Protein AF-A0A0N4YPR0-F1 (afdb_monomer_lite)

pLDDT: mean 91.35, std 4.21, range [71.31, 96.81]

Radius of gyration: 23.26 Å; chains: 1; bounding box: 49×28×53 Å

Organism: Nippostrongylus brasiliensis (NCBI:txid27835)

Foldseek 3Di:
DDPVVVLVVVLVVDPDPVVNVVSVVVVVVVVVVVVVVVVVVVVVVDDDDPDDDFDDPPDDPVVRVVVVQVSVVVVCVVVVHPDGD

Structure (mmCIF, N/CA/C/O backbone):
data_AF-A0A0N4YPR0-F1
#
_entry.id   AF-A0A0N4YPR0-F1
#
loop_
_atom_site.group_PDB
_atom_site.id
_atom_site.type_symbol
_atom_site.label_atom_id
_atom_site.label_alt_id
_atom_site.label_comp_id
_atom_site.label_asym_id
_atom_site.label_entity_id
_atom_site.label_seq_id
_atom_site.pdbx_PDB_ins_code
_atom_site.Cartn_x
_atom_site.Cartn_y
_atom_site.Cartn_z
_atom_site.occupancy
_atom_site.B_iso_or_equiv
_atom_site.auth_seq_id
_atom_site.auth_comp_id
_atom_site.auth_asym_id
_atom_site.auth_atom_id
_atom_site.pdbx_PDB_model_num
ATOM 1 N N . MET A 1 1 ? 23.810 7.926 -8.421 1.00 71.31 1 MET A N 1
ATOM 2 C CA . MET A 1 1 ? 22.933 8.047 -9.605 1.00 71.31 1 MET A CA 1
ATOM 3 C C . MET A 1 1 ? 21.667 7.268 -9.326 1.00 71.31 1 MET A C 1
ATOM 5 O O . MET A 1 1 ? 21.778 6.112 -8.938 1.00 71.31 1 MET A O 1
ATOM 9 N N . SER A 1 2 ? 20.502 7.896 -9.463 1.00 88.25 2 SER A N 1
ATOM 10 C CA . SER A 1 2 ? 19.204 7.215 -9.384 1.00 88.25 2 SER A CA 1
ATOM 11 C C . SER A 1 2 ? 18.907 6.415 -10.662 1.00 88.25 2 SER A C 1
ATOM 13 O O . SER A 1 2 ? 19.584 6.583 -11.679 1.00 88.25 2 SER A O 1
ATOM 15 N N . ALA A 1 3 ? 17.868 5.574 -10.641 1.00 86.44 3 ALA A N 1
ATOM 16 C CA . ALA A 1 3 ? 17.390 4.885 -11.844 1.00 86.44 3 ALA A CA 1
ATOM 17 C C . ALA A 1 3 ? 16.989 5.876 -12.955 1.00 86.44 3 ALA A C 1
ATOM 19 O O . ALA A 1 3 ? 17.318 5.665 -14.120 1.00 86.44 3 ALA A O 1
ATOM 20 N N . MET A 1 4 ? 16.364 7.001 -12.592 1.00 88.06 4 MET A N 1
ATOM 21 C CA . MET A 1 4 ? 15.999 8.055 -13.545 1.00 88.06 4 MET A CA 1
ATOM 22 C C . MET A 1 4 ? 17.224 8.774 -14.116 1.00 88.06 4 MET A C 1
ATOM 24 O O . MET A 1 4 ? 17.243 9.092 -15.304 1.00 88.06 4 MET A O 1
ATOM 28 N N . ASP A 1 5 ? 18.277 8.969 -13.314 1.00 90.81 5 ASP A N 1
ATOM 29 C CA . ASP A 1 5 ? 19.544 9.518 -13.814 1.00 90.81 5 ASP A CA 1
ATOM 30 C C . ASP A 1 5 ? 20.200 8.581 -14.830 1.00 90.81 5 ASP A C 1
ATOM 32 O O . ASP A 1 5 ? 20.720 9.043 -15.843 1.00 90.81 5 ASP A O 1
ATOM 36 N N . LEU A 1 6 ? 20.148 7.265 -14.594 1.00 91.50 6 LEU A N 1
ATOM 37 C CA . LEU A 1 6 ? 20.656 6.267 -15.536 1.00 91.50 6 LEU A CA 1
ATOM 38 C C . LEU A 1 6 ? 19.852 6.271 -16.840 1.00 91.50 6 LEU A C 1
ATOM 40 O O . LEU A 1 6 ? 20.448 6.336 -17.913 1.00 91.50 6 LEU A O 1
ATOM 44 N N . ILE A 1 7 ? 18.518 6.271 -16.762 1.00 90.69 7 ILE A N 1
ATOM 45 C CA . ILE A 1 7 ? 17.646 6.325 -17.947 1.00 90.69 7 ILE A CA 1
ATOM 46 C C . ILE A 1 7 ? 17.918 7.592 -18.761 1.00 90.69 7 ILE A C 1
ATOM 48 O O . ILE A 1 7 ? 18.046 7.517 -19.985 1.00 90.69 7 ILE A O 1
ATOM 52 N N . ARG A 1 8 ? 18.065 8.745 -18.099 1.00 90.56 8 ARG A N 1
ATOM 53 C CA . ARG A 1 8 ? 18.409 10.011 -18.755 1.00 90.56 8 ARG A CA 1
ATOM 54 C C . ARG A 1 8 ? 19.768 9.933 -19.448 1.00 90.56 8 ARG A C 1
ATOM 56 O O . ARG A 1 8 ? 19.855 10.222 -20.637 1.00 90.56 8 ARG A O 1
ATOM 63 N N . CYS A 1 9 ? 20.801 9.463 -18.748 1.00 94.19 9 CYS A N 1
ATOM 64 C CA . CYS A 1 9 ? 22.138 9.294 -19.319 1.00 94.19 9 CYS A CA 1
ATOM 65 C C . CYS A 1 9 ? 22.147 8.361 -20.542 1.00 94.19 9 CYS A C 1
ATOM 67 O O . CYS A 1 9 ? 22.861 8.627 -21.509 1.00 94.19 9 CYS A O 1
ATOM 69 N N . ILE A 1 10 ? 21.374 7.273 -20.518 1.00 92.50 10 ILE A N 1
ATOM 70 C CA . ILE A 1 10 ? 21.275 6.345 -21.653 1.00 92.50 10 ILE A CA 1
ATOM 71 C C . ILE A 1 10 ? 20.522 7.011 -22.813 1.00 92.50 10 ILE A C 1
ATOM 73 O O . ILE A 1 10 ? 20.983 6.955 -23.951 1.00 92.50 10 ILE A O 1
ATOM 77 N N . SER A 1 11 ? 19.415 7.701 -22.530 1.00 90.00 11 SER A N 1
ATOM 78 C CA . SER A 1 11 ? 18.596 8.375 -23.549 1.00 90.00 11 SER A CA 1
ATOM 79 C C . SER A 1 11 ? 19.371 9.460 -24.304 1.00 90.00 11 SER A C 1
ATOM 81 O O . SER A 1 11 ? 19.181 9.630 -25.500 1.00 90.00 11 SER A O 1
ATOM 83 N N . GLU A 1 12 ? 20.296 10.156 -23.637 1.00 93.25 12 GLU A N 1
ATOM 84 C CA . GLU A 1 12 ? 21.178 11.158 -24.258 1.00 93.25 12 GLU A CA 1
ATOM 85 C C . GLU A 1 12 ? 22.215 10.553 -25.230 1.00 93.25 12 GLU A C 1
ATOM 87 O O . GLU A 1 12 ? 22.814 11.280 -26.019 1.00 93.25 12 GLU A O 1
ATOM 92 N N . ARG A 1 13 ? 22.468 9.237 -25.168 1.00 94.06 13 ARG A N 1
ATOM 93 C CA . ARG A 1 13 ? 23.530 8.546 -25.930 1.00 94.06 13 ARG A CA 1
ATOM 94 C C . ARG A 1 13 ? 22.999 7.594 -27.000 1.00 94.06 13 ARG A C 1
ATOM 96 O O . ARG A 1 13 ? 23.759 7.163 -27.864 1.00 94.06 13 ARG A O 1
ATOM 103 N N . VAL A 1 14 ? 21.721 7.241 -26.936 1.00 93.75 14 VAL A N 1
ATOM 104 C CA . VAL A 1 14 ? 21.076 6.309 -27.863 1.00 93.75 14 VAL A CA 1
ATOM 105 C C . VAL A 1 14 ? 20.531 7.067 -29.072 1.00 93.75 14 VAL A C 1
ATOM 107 O O . VAL A 1 14 ? 19.733 7.987 -28.928 1.00 93.75 14 VAL A O 1
ATOM 110 N N . SER A 1 15 ? 20.925 6.645 -30.275 1.00 91.94 15 SER A N 1
ATOM 111 C CA . SER A 1 15 ? 20.404 7.192 -31.540 1.00 91.94 15 SER A CA 1
ATOM 112 C C . SER A 1 15 ? 19.216 6.407 -32.103 1.00 91.94 15 SER A C 1
ATOM 114 O O . SER A 1 15 ? 18.507 6.920 -32.963 1.00 91.94 15 SER A O 1
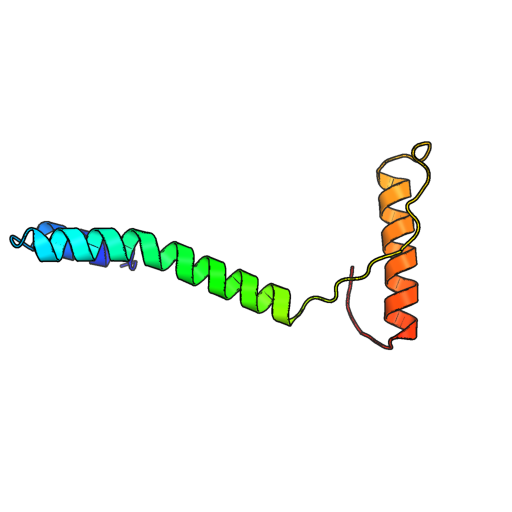ATOM 116 N N . ASP A 1 16 ? 19.004 5.170 -31.643 1.00 95.38 16 ASP A N 1
ATOM 117 C CA . ASP A 1 16 ? 17.922 4.301 -32.110 1.00 95.38 16 ASP A CA 1
ATOM 118 C C . ASP A 1 16 ? 16.562 4.754 -31.526 1.00 95.38 16 ASP A C 1
ATOM 120 O O . ASP A 1 16 ? 16.364 4.686 -30.304 1.00 95.38 16 ASP A O 1
ATOM 124 N N . PRO A 1 17 ? 15.598 5.183 -32.366 1.00 91.56 17 PRO A N 1
ATOM 125 C CA . PRO A 1 17 ? 14.275 5.612 -31.915 1.00 91.56 17 PRO A CA 1
ATOM 126 C C . PRO A 1 17 ? 13.482 4.519 -31.188 1.00 91.56 17 PRO A C 1
ATOM 128 O O . PRO A 1 17 ? 12.700 4.826 -30.284 1.00 91.56 17 PRO A O 1
ATOM 131 N N . LEU A 1 18 ? 13.675 3.247 -31.554 1.00 94.69 18 LEU A N 1
ATOM 132 C CA . LEU A 1 18 ? 13.010 2.125 -30.899 1.00 94.69 18 LEU A CA 1
ATOM 133 C C . LEU A 1 18 ? 13.509 1.993 -29.461 1.00 94.69 18 LEU A C 1
ATOM 135 O O . LEU A 1 18 ? 12.701 1.923 -28.536 1.00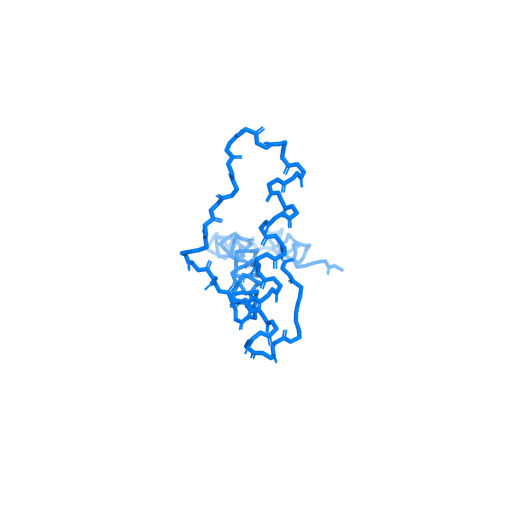 94.69 18 LEU A O 1
ATOM 139 N N . VAL A 1 19 ? 14.824 2.050 -29.252 1.00 93.38 19 VAL A N 1
ATOM 140 C CA . VAL A 1 19 ? 15.422 1.964 -27.912 1.00 93.38 19 VAL A CA 1
ATOM 141 C C . VAL A 1 19 ? 14.993 3.152 -27.042 1.00 93.38 19 VAL A C 1
ATOM 143 O O . VA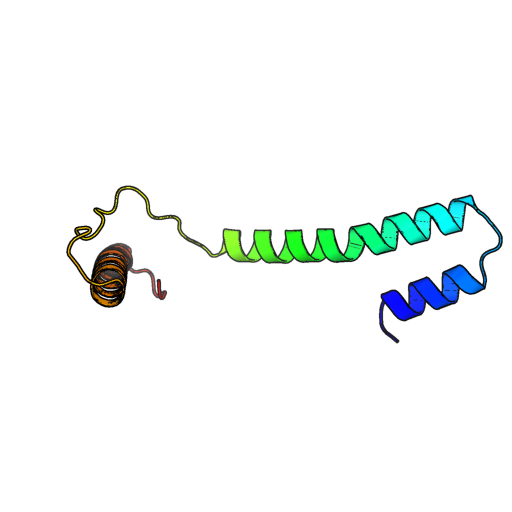L A 1 19 ? 14.659 2.956 -25.874 1.00 93.38 19 VAL A O 1
ATOM 146 N N . LEU A 1 20 ? 14.894 4.363 -27.604 1.00 92.88 20 LEU A N 1
ATOM 147 C CA . LEU A 1 20 ? 14.339 5.523 -26.890 1.00 92.88 20 LEU A CA 1
ATOM 148 C C . LEU A 1 20 ? 12.876 5.307 -26.474 1.00 92.88 20 LEU A C 1
ATOM 150 O O . LEU A 1 20 ? 12.496 5.642 -25.350 1.00 92.88 20 LEU A O 1
ATOM 154 N N . SER A 1 21 ? 12.054 4.710 -27.344 1.00 93.69 21 SER A N 1
ATOM 155 C CA . SER A 1 21 ? 10.658 4.393 -27.017 1.00 93.69 21 SER A CA 1
ATOM 156 C C . SER A 1 21 ? 10.544 3.356 -25.892 1.00 93.69 21 SER A C 1
ATOM 158 O O . SER A 1 21 ? 9.716 3.507 -24.992 1.00 93.69 21 SER A O 1
ATOM 160 N N . MET A 1 22 ? 11.427 2.352 -25.887 1.00 93.50 22 MET A N 1
ATOM 161 C CA . MET A 1 22 ? 11.493 1.335 -24.837 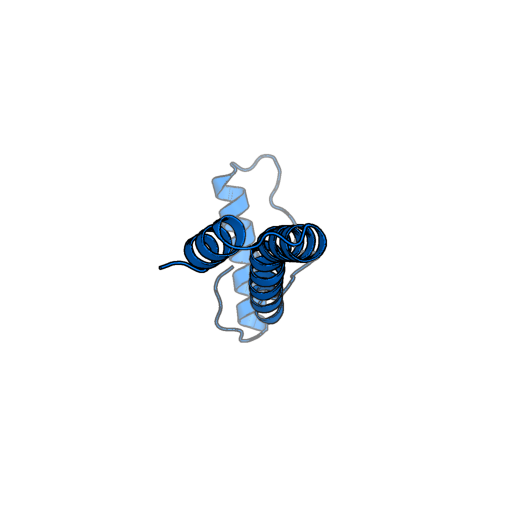1.00 93.50 22 MET A CA 1
ATOM 162 C C . MET A 1 22 ? 11.956 1.937 -23.507 1.00 93.50 22 MET A C 1
ATOM 164 O O . MET A 1 22 ? 11.371 1.628 -22.473 1.00 93.50 22 MET A O 1
ATOM 168 N N . LEU A 1 23 ? 12.948 2.836 -23.522 1.00 93.00 23 LEU A N 1
ATOM 169 C CA . LEU A 1 23 ? 13.417 3.546 -22.326 1.00 93.00 23 LEU A CA 1
ATOM 170 C C . LEU A 1 23 ? 12.330 4.429 -21.714 1.00 93.00 23 LEU A C 1
ATOM 172 O O . LEU A 1 23 ? 12.177 4.443 -20.495 1.00 93.00 23 LEU A O 1
ATOM 176 N N . LYS A 1 24 ? 11.539 5.111 -22.547 1.00 90.69 24 LYS A N 1
ATOM 177 C CA . LYS A 1 24 ? 10.383 5.887 -22.086 1.00 90.69 24 LYS A CA 1
ATOM 178 C C . LYS A 1 24 ? 9.299 4.992 -21.477 1.00 90.69 24 LYS A C 1
ATOM 180 O O . LYS A 1 24 ? 8.790 5.273 -20.398 1.00 90.69 24 LYS A O 1
ATOM 185 N N . ALA A 1 25 ? 8.971 3.878 -22.130 1.00 93.12 25 ALA A N 1
ATOM 186 C CA . ALA A 1 25 ? 8.018 2.920 -21.572 1.00 93.12 25 ALA A CA 1
ATOM 187 C C . ALA A 1 25 ? 8.514 2.337 -20.236 1.00 93.12 25 ALA A C 1
ATOM 189 O O . ALA A 1 25 ? 7.726 2.142 -19.312 1.00 93.12 25 ALA A O 1
ATOM 190 N N . LEU A 1 26 ? 9.821 2.092 -20.119 1.00 91.00 26 LEU A N 1
ATOM 191 C CA . LEU A 1 26 ? 10.449 1.618 -18.892 1.00 91.00 26 LEU A CA 1
ATOM 192 C C . LEU A 1 26 ? 10.400 2.675 -17.778 1.00 91.00 26 LEU A C 1
ATOM 194 O O . LEU A 1 26 ? 10.053 2.331 -16.649 1.00 91.00 26 LEU A O 1
ATOM 198 N N . SER A 1 27 ? 10.676 3.951 -18.081 1.00 91.12 27 SER A N 1
ATOM 199 C CA . SER A 1 27 ? 10.577 5.033 -17.090 1.00 91.12 27 SER A CA 1
ATOM 200 C C . SER A 1 27 ? 9.166 5.199 -16.537 1.00 91.12 27 SER A C 1
ATOM 202 O O . SER A 1 27 ? 9.011 5.540 -15.370 1.00 91.12 27 SER A O 1
ATOM 204 N N . ASP A 1 2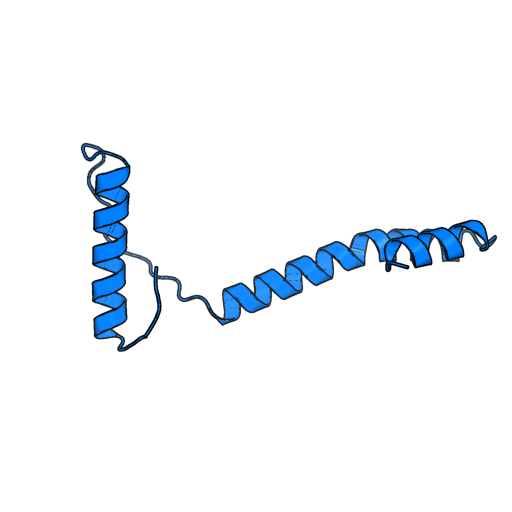8 ? 8.147 4.915 -17.350 1.00 90.56 28 ASP A N 1
ATOM 205 C CA . ASP A 1 28 ? 6.746 4.981 -16.929 1.00 90.56 28 ASP A CA 1
ATOM 206 C C . ASP A 1 28 ? 6.302 3.726 -16.154 1.00 90.56 28 ASP A C 1
ATOM 208 O O . ASP A 1 28 ? 5.398 3.799 -15.317 1.00 90.56 28 ASP A O 1
ATOM 212 N N . LYS A 1 29 ? 6.913 2.566 -16.432 1.00 91.69 29 LYS A N 1
ATOM 213 C CA . LYS A 1 29 ? 6.592 1.279 -15.794 1.00 91.69 29 LYS A CA 1
ATOM 214 C C . LYS A 1 29 ? 7.197 1.134 -14.405 1.00 91.69 29 LYS A C 1
ATOM 216 O O . LYS A 1 29 ? 6.489 0.697 -13.507 1.00 91.69 29 LYS A O 1
ATOM 221 N N . ILE A 1 30 ? 8.455 1.535 -14.211 1.00 89.44 30 ILE A N 1
ATOM 222 C CA . ILE A 1 30 ? 9.164 1.339 -12.933 1.00 89.44 30 ILE A CA 1
ATOM 223 C C . ILE A 1 30 ? 8.392 1.931 -11.736 1.00 89.44 30 ILE A C 1
ATOM 225 O O . ILE A 1 30 ? 8.188 1.209 -10.761 1.00 89.44 30 ILE A O 1
ATOM 229 N N . PRO A 1 31 ? 7.911 3.193 -11.769 1.00 88.50 31 PRO A N 1
ATOM 230 C CA . PRO A 1 31 ? 7.170 3.756 -10.642 1.00 88.50 31 PRO A CA 1
ATOM 231 C C . PRO A 1 31 ? 5.843 3.039 -10.382 1.00 88.50 31 PRO A C 1
ATOM 233 O O . PRO A 1 31 ? 5.446 2.901 -9.230 1.00 88.50 31 PRO A O 1
ATOM 236 N N . LYS A 1 32 ? 5.167 2.577 -11.443 1.00 90.69 32 LYS A N 1
ATOM 237 C CA . LYS A 1 32 ? 3.891 1.859 -11.337 1.00 90.69 32 LYS A CA 1
ATOM 238 C C . LYS A 1 32 ? 4.078 0.478 -10.734 1.00 90.69 32 LYS A C 1
ATOM 240 O O . LYS A 1 32 ? 3.418 0.166 -9.760 1.00 90.69 32 LYS A O 1
ATOM 245 N N . GLU A 1 33 ? 5.024 -0.303 -11.248 1.00 91.94 33 GLU A N 1
ATOM 246 C CA . GLU A 1 33 ? 5.314 -1.638 -10.718 1.00 91.94 33 GLU A CA 1
ATOM 247 C C . GLU A 1 33 ? 5.772 -1.564 -9.256 1.00 91.94 33 GLU A C 1
ATOM 249 O O . GLU A 1 33 ? 5.372 -2.395 -8.444 1.00 91.94 33 GLU A O 1
ATOM 254 N N . LEU A 1 34 ? 6.547 -0.537 -8.887 1.00 90.94 34 LEU A N 1
ATOM 255 C CA . LEU A 1 34 ? 6.916 -0.304 -7.493 1.00 90.94 34 LEU A CA 1
ATOM 256 C C . LEU A 1 34 ? 5.694 0.016 -6.622 1.00 90.94 34 LEU A C 1
ATOM 258 O O . LEU A 1 34 ? 5.568 -0.537 -5.531 1.00 90.94 34 LEU A O 1
ATOM 262 N N . LEU A 1 35 ? 4.799 0.891 -7.090 1.00 93.06 35 LEU A N 1
ATOM 263 C CA . LEU A 1 35 ? 3.565 1.219 -6.377 1.00 93.06 35 LEU A CA 1
ATOM 264 C C . LEU A 1 35 ? 2.677 -0.021 -6.210 1.00 93.06 35 LEU A C 1
ATOM 266 O O . LEU A 1 35 ? 2.235 -0.298 -5.099 1.00 93.06 35 LEU A O 1
ATOM 270 N N . ASP A 1 36 ? 2.502 -0.803 -7.274 1.00 94.25 36 ASP A N 1
ATOM 271 C CA . ASP A 1 36 ? 1.733 -2.047 -7.263 1.00 94.25 36 ASP A CA 1
ATOM 272 C C . ASP A 1 36 ? 2.329 -3.058 -6.270 1.00 94.25 36 ASP A C 1
ATOM 274 O O . ASP A 1 36 ? 1.589 -3.692 -5.518 1.00 94.25 36 ASP A O 1
ATOM 278 N N . CYS A 1 37 ? 3.662 -3.177 -6.204 1.00 93.50 37 CYS A N 1
ATOM 279 C CA . CYS A 1 37 ? 4.339 -4.017 -5.211 1.00 93.50 37 CYS A CA 1
ATOM 280 C C . CYS A 1 37 ? 4.048 -3.551 -3.778 1.00 93.50 37 CYS A C 1
ATOM 282 O O . CYS A 1 37 ? 3.719 -4.374 -2.924 1.00 93.50 37 CYS A O 1
ATOM 284 N N . ILE A 1 38 ? 4.135 -2.243 -3.515 1.00 93.50 38 ILE A N 1
ATOM 285 C CA . ILE A 1 38 ? 3.852 -1.668 -2.192 1.00 93.50 38 ILE A CA 1
ATOM 286 C C . ILE A 1 38 ? 2.387 -1.906 -1.809 1.00 93.50 38 ILE A C 1
ATOM 288 O O . ILE A 1 38 ? 2.095 -2.298 -0.679 1.00 93.50 38 ILE A O 1
ATOM 292 N N . GLU A 1 39 ? 1.449 -1.692 -2.730 1.00 93.00 39 GLU A N 1
ATOM 293 C CA . GLU A 1 39 ? 0.026 -1.923 -2.480 1.00 93.00 39 GLU A CA 1
ATOM 294 C C . GLU A 1 39 ? -0.291 -3.402 -2.258 1.00 93.00 39 GLU A C 1
ATOM 296 O O . GLU A 1 39 ? -1.055 -3.734 -1.348 1.00 93.00 39 GLU A O 1
ATOM 301 N N . ALA A 1 40 ? 0.311 -4.296 -3.045 1.00 93.38 40 ALA A N 1
ATOM 302 C CA . ALA A 1 40 ? 0.178 -5.736 -2.868 1.00 93.38 40 ALA A CA 1
ATOM 303 C C . ALA A 1 40 ? 0.717 -6.177 -1.502 1.00 93.38 40 ALA A C 1
ATOM 305 O O . ALA A 1 40 ? 0.050 -6.936 -0.797 1.00 93.38 40 ALA A O 1
ATOM 306 N N . GLU A 1 41 ? 1.869 -5.651 -1.083 1.00 92.75 41 GLU A N 1
ATOM 307 C CA . GLU A 1 41 ? 2.443 -5.928 0.231 1.00 92.75 41 GLU A CA 1
ATOM 308 C C . GLU A 1 41 ? 1.536 -5.416 1.358 1.00 92.75 41 GLU A C 1
ATOM 310 O O . GLU A 1 41 ? 1.221 -6.164 2.286 1.00 92.75 41 GLU A O 1
ATOM 315 N N . ARG A 1 42 ? 1.045 -4.172 1.263 1.00 89.25 42 ARG A N 1
ATOM 316 C CA . ARG A 1 42 ? 0.101 -3.613 2.244 1.00 89.25 42 ARG A CA 1
ATOM 317 C C . ARG A 1 42 ? -1.161 -4.461 2.340 1.00 89.25 42 ARG A C 1
ATOM 319 O O . ARG A 1 42 ? -1.578 -4.802 3.444 1.00 89.25 42 ARG A O 1
ATOM 326 N N . ARG A 1 43 ? -1.744 -4.844 1.202 1.00 89.31 43 ARG A N 1
ATOM 327 C CA . ARG A 1 43 ? -2.951 -5.678 1.144 1.00 89.31 43 ARG A CA 1
ATOM 328 C C . ARG A 1 43 ? -2.715 -7.069 1.725 1.00 89.31 43 ARG A C 1
ATOM 330 O O . ARG A 1 43 ? -3.584 -7.570 2.423 1.00 89.31 43 ARG A O 1
ATOM 337 N N . SER A 1 44 ? -1.543 -7.660 1.487 1.00 90.12 44 SER A N 1
ATOM 338 C CA . SER A 1 44 ? -1.179 -8.976 2.032 1.00 90.12 44 SER A CA 1
ATOM 339 C C . SER A 1 44 ? -1.113 -9.004 3.563 1.00 90.12 44 SER A C 1
ATOM 341 O O . SER A 1 44 ? -1.247 -10.067 4.161 1.00 90.12 44 SER A O 1
ATOM 343 N N . ARG A 1 45 ? -0.938 -7.833 4.191 1.00 86.06 45 ARG A N 1
ATOM 344 C CA . ARG A 1 45 ? -0.845 -7.648 5.646 1.00 86.06 45 ARG A CA 1
ATOM 345 C C . ARG A 1 45 ? -2.039 -6.893 6.240 1.00 86.06 45 ARG A C 1
ATOM 347 O O . ARG A 1 45 ? -1.958 -6.445 7.377 1.00 86.06 45 ARG A O 1
ATOM 354 N N . SER A 1 46 ? -3.118 -6.710 5.478 1.00 85.75 46 SER A N 1
ATOM 355 C CA . SER A 1 46 ? -4.314 -5.984 5.922 1.00 85.75 46 SER A CA 1
ATOM 356 C C . SER A 1 46 ? -5.502 -6.929 6.077 1.00 85.75 46 SER A C 1
ATOM 358 O O . SER A 1 46 ? -5.711 -7.810 5.245 1.00 85.75 46 SER A O 1
ATOM 360 N N . ILE A 1 47 ? -6.318 -6.700 7.104 1.00 84.88 47 ILE A N 1
ATOM 361 C CA . ILE A 1 47 ? -7.603 -7.378 7.305 1.00 84.88 47 ILE A CA 1
ATOM 362 C C . ILE A 1 47 ? -8.714 -6.385 6.955 1.00 84.88 47 ILE A C 1
ATOM 364 O O . ILE A 1 47 ? -8.696 -5.244 7.408 1.00 84.88 47 ILE A O 1
ATOM 368 N N . VAL A 1 48 ? -9.676 -6.808 6.133 1.00 87.81 48 VAL A N 1
ATOM 369 C CA . VAL A 1 48 ? -10.855 -5.995 5.803 1.00 87.81 48 VAL A CA 1
ATOM 370 C C . VAL A 1 48 ? -12.014 -6.443 6.682 1.00 87.81 48 VAL A C 1
ATOM 372 O O . VAL A 1 48 ? -12.499 -7.564 6.541 1.00 87.81 48 VAL A O 1
ATOM 375 N N . VAL A 1 49 ? -12.469 -5.556 7.564 1.00 88.38 49 VAL A N 1
ATOM 376 C CA . VAL A 1 49 ? -13.639 -5.782 8.418 1.00 88.38 49 VAL A CA 1
ATOM 377 C C . VAL A 1 49 ? -14.831 -5.035 7.821 1.00 88.38 49 VAL A C 1
ATOM 379 O O . VAL A 1 49 ? -14.776 -3.826 7.609 1.00 88.38 49 VAL A O 1
ATOM 382 N N . ALA A 1 50 ? -15.906 -5.760 7.519 1.00 90.56 50 ALA A N 1
ATOM 383 C CA . ALA A 1 50 ? -17.138 -5.211 6.957 1.00 90.56 50 ALA A CA 1
ATOM 384 C C . ALA A 1 50 ? -18.333 -5.526 7.866 1.00 90.56 50 ALA A C 1
ATOM 386 O O . ALA A 1 50 ? -18.304 -6.485 8.632 1.00 90.56 50 ALA A O 1
ATOM 387 N N . GLY A 1 51 ? -19.397 -4.726 7.762 1.00 91.44 51 GLY A N 1
ATOM 388 C CA . GLY A 1 51 ? -20.613 -4.913 8.561 1.00 91.44 51 GLY A CA 1
ATOM 389 C C . GLY A 1 51 ? -20.547 -4.335 9.979 1.00 91.44 51 GLY A C 1
ATOM 390 O O . GLY A 1 51 ? -21.450 -4.588 10.770 1.00 91.44 51 GLY A O 1
ATOM 391 N N . VAL A 1 52 ? -19.518 -3.543 10.298 1.00 92.00 52 VAL A N 1
ATOM 392 C CA . VAL A 1 52 ? -19.448 -2.791 11.558 1.00 92.00 52 VAL A CA 1
ATOM 393 C C . VAL A 1 52 ? -20.441 -1.637 11.504 1.00 92.00 52 VAL A C 1
ATOM 395 O O . VAL A 1 52 ? -20.499 -0.896 10.522 1.00 92.00 52 VAL A O 1
ATOM 398 N N . GLN A 1 53 ? -21.240 -1.488 12.557 1.00 92.81 53 GLN A N 1
ATOM 399 C CA . GLN A 1 53 ? -22.217 -0.413 12.641 1.00 92.81 53 GLN A CA 1
ATOM 400 C C . GLN A 1 53 ? -21.514 0.944 12.775 1.00 92.81 53 GLN A C 1
ATOM 402 O O . GLN A 1 53 ? -20.710 1.152 13.684 1.00 92.81 53 GLN A O 1
ATOM 407 N N . GLU A 1 54 ? -21.838 1.879 11.881 1.00 89.88 54 GLU A N 1
ATOM 408 C CA . GLU A 1 54 ? -21.302 3.236 11.951 1.00 89.88 54 GLU A CA 1
ATOM 409 C C . GLU A 1 54 ? -21.903 4.036 13.110 1.00 89.88 54 GLU A C 1
ATOM 411 O O . GLU A 1 54 ? -23.091 3.938 13.433 1.00 89.88 54 GLU A O 1
ATOM 416 N N . ALA A 1 55 ? -21.071 4.896 13.694 1.00 93.88 55 ALA A N 1
ATOM 417 C CA . ALA A 1 55 ? -21.502 5.876 14.674 1.00 93.88 55 ALA A CA 1
ATOM 418 C C . ALA A 1 55 ? -22.529 6.863 14.070 1.00 93.88 55 ALA A C 1
ATOM 420 O O . ALA A 1 55 ? -22.369 7.281 12.915 1.00 93.88 55 ALA A O 1
ATOM 421 N N . PRO A 1 56 ? -23.541 7.303 14.846 1.00 94.62 56 PRO A N 1
ATOM 422 C CA . PRO A 1 56 ? -24.543 8.264 14.397 1.00 94.62 56 PRO A CA 1
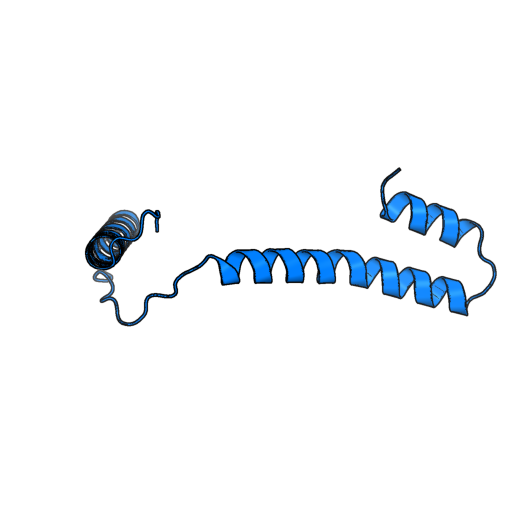ATOM 423 C C . PRO A 1 56 ? -23.938 9.529 13.780 1.00 94.62 56 PRO A C 1
ATOM 425 O O . PRO A 1 56 ? -22.956 10.078 14.280 1.00 94.62 56 PRO A O 1
ATOM 428 N N . SER A 1 57 ? -24.585 10.070 12.745 1.00 92.50 57 SER A N 1
ATOM 429 C CA . SER A 1 57 ? -24.155 11.318 12.096 1.00 92.50 57 SER A CA 1
ATOM 430 C C . SER A 1 57 ? -24.259 12.553 12.999 1.00 92.50 57 SER A C 1
ATOM 432 O O . SER A 1 57 ? -23.730 13.605 12.656 1.00 92.50 57 SER A O 1
ATOM 434 N N . SER A 1 58 ? -24.949 12.440 14.137 1.00 95.88 58 SER A N 1
ATOM 435 C CA . SER A 1 58 ? -25.022 13.473 15.173 1.00 95.88 58 SER A CA 1
ATOM 436 C C . SER A 1 58 ? -23.747 13.581 16.013 1.00 95.88 58 SER A C 1
ATOM 438 O O . SER A 1 58 ? -23.556 14.594 16.681 1.00 95.88 58 SER A O 1
ATOM 440 N N . HIS A 1 59 ? -22.890 12.555 16.014 1.00 94.19 59 HIS A N 1
ATOM 441 C CA . HIS A 1 59 ? -21.599 12.596 16.697 1.00 94.19 59 HIS A CA 1
ATOM 442 C C . HIS A 1 59 ? -20.608 13.487 15.946 1.00 94.19 59 HIS A C 1
ATOM 444 O O . HIS A 1 59 ? -20.613 13.561 14.713 1.00 94.19 59 HIS A O 1
ATOM 450 N N . SER A 1 60 ? -19.708 14.133 16.691 1.00 96.75 60 SER A N 1
ATOM 451 C CA . SER A 1 60 ? -18.588 14.841 16.076 1.00 96.75 60 SER A CA 1
ATOM 452 C C . SER A 1 60 ? -17.685 13.857 15.313 1.00 96.75 60 SER A C 1
ATOM 454 O O . SER A 1 60 ? -17.628 12.673 15.660 1.00 96.75 60 SER A O 1
ATOM 456 N N . PRO A 1 61 ? -16.913 14.315 14.310 1.00 96.38 61 PRO A N 1
ATOM 457 C CA . PRO A 1 61 ? -15.975 13.447 13.597 1.00 96.38 61 PRO A CA 1
ATOM 458 C C . PRO A 1 61 ? -15.012 12.692 14.526 1.00 96.38 61 PRO A C 1
ATOM 460 O O . PRO A 1 61 ? -14.772 11.507 14.319 1.00 96.38 61 PRO A O 1
ATOM 463 N N . SER A 1 62 ? -14.526 13.339 15.593 1.00 96.38 62 SER A N 1
ATOM 464 C CA . SER A 1 62 ? -13.644 12.705 16.581 1.00 96.38 62 SER A CA 1
ATOM 465 C C . SER A 1 62 ? -14.335 11.599 17.382 1.00 96.38 62 SER A C 1
ATOM 467 O O . SER A 1 62 ? -13.726 10.568 17.648 1.00 96.38 62 SER A O 1
ATOM 469 N N . GLN A 1 63 ? -15.608 11.780 17.740 1.00 96.81 63 GLN A N 1
ATOM 470 C CA . GLN A 1 63 ? -16.398 10.753 18.421 1.00 96.81 63 GLN A CA 1
ATOM 471 C C . GLN A 1 63 ? -16.693 9.564 17.503 1.00 96.81 63 GLN A C 1
ATOM 473 O O . GLN A 1 63 ? -16.602 8.423 17.944 1.00 96.81 63 GLN A O 1
ATOM 478 N N . ARG A 1 64 ? -17.012 9.819 16.226 1.00 95.44 64 ARG A N 1
ATOM 479 C CA . ARG A 1 64 ? -17.244 8.758 15.233 1.00 95.44 64 ARG A CA 1
ATOM 480 C C . ARG A 1 64 ? -15.990 7.918 15.001 1.00 95.44 64 ARG A C 1
ATOM 482 O O . ARG A 1 64 ? -16.090 6.698 14.976 1.00 95.44 64 ARG A O 1
ATOM 489 N N . GLN A 1 65 ? -14.835 8.575 14.875 1.00 94.44 65 GLN A N 1
ATOM 490 C CA . GLN A 1 65 ? -13.542 7.907 14.724 1.00 94.44 65 GLN A CA 1
ATOM 491 C C . GLN A 1 65 ? -13.238 7.027 15.937 1.00 94.44 65 GLN A C 1
ATOM 493 O O . GLN A 1 65 ? -13.001 5.837 15.779 1.00 94.44 65 GLN A O 1
ATOM 498 N N . LYS A 1 66 ? -13.333 7.598 17.144 1.00 94.62 66 LYS A N 1
ATOM 499 C CA . LYS A 1 66 ? -13.071 6.873 18.389 1.00 94.62 66 LYS A CA 1
ATOM 500 C C . LYS A 1 66 ? -13.956 5.631 18.530 1.00 94.62 66 LYS A C 1
ATOM 502 O O . LYS A 1 66 ? -13.451 4.559 18.821 1.00 94.62 66 LYS A O 1
ATOM 507 N N . GLN A 1 67 ? -15.260 5.769 18.288 1.00 95.12 67 GLN A N 1
ATOM 508 C CA . GLN A 1 67 ? -16.192 4.644 18.379 1.00 95.12 67 GLN A CA 1
ATOM 509 C C . GLN A 1 67 ? -15.873 3.547 17.351 1.00 95.12 67 GLN A C 1
ATOM 511 O O . GLN A 1 67 ? -15.997 2.366 17.656 1.00 95.12 67 GLN A O 1
ATOM 516 N N . LEU A 1 68 ? -15.477 3.920 16.130 1.00 93.81 68 LEU A N 1
ATOM 517 C CA . LEU A 1 68 ? -15.075 2.945 15.119 1.00 93.81 68 LEU A CA 1
ATOM 518 C C . LEU A 1 68 ? -13.794 2.210 15.533 1.00 93.81 68 LEU A C 1
ATOM 520 O O . LEU A 1 68 ? -13.751 0.991 15.431 1.00 93.81 68 LEU A O 1
ATOM 524 N N . GLU A 1 69 ? -12.781 2.931 16.014 1.00 94.00 69 GLU A N 1
ATOM 525 C CA . GLU A 1 69 ? -11.527 2.340 16.497 1.00 94.00 69 GLU A CA 1
ATOM 526 C C . GLU A 1 69 ? -11.764 1.378 17.666 1.00 94.00 69 GLU A C 1
ATOM 528 O O . GLU A 1 69 ? -11.230 0.274 17.646 1.00 94.00 69 GLU A O 1
ATOM 533 N N . GLU A 1 70 ? -12.613 1.753 18.630 1.00 93.56 70 GLU A N 1
ATOM 534 C CA . GLU A 1 70 ? -13.021 0.887 19.746 1.00 93.56 70 GLU A CA 1
ATOM 535 C C . GLU A 1 70 ? -13.710 -0.390 19.237 1.00 93.56 70 GLU A C 1
ATOM 537 O O . GLU A 1 70 ? -13.305 -1.493 19.592 1.00 93.56 70 GLU A O 1
ATOM 542 N N . ASN A 1 71 ? -14.676 -0.263 18.320 1.00 94.00 71 ASN A N 1
ATOM 543 C CA . ASN A 1 71 ? -15.365 -1.422 17.745 1.00 94.00 71 ASN A CA 1
ATOM 544 C C . ASN A 1 71 ? -14.417 -2.364 16.979 1.00 94.00 71 ASN A C 1
ATOM 546 O O . ASN A 1 71 ? -14.612 -3.578 16.993 1.00 94.00 71 ASN A O 1
ATOM 550 N N . ILE A 1 72 ? -13.429 -1.824 16.254 1.00 93.94 72 ILE A N 1
ATOM 551 C CA . ILE A 1 72 ? -12.447 -2.648 15.536 1.00 93.94 72 ILE A CA 1
ATOM 552 C C . ILE A 1 72 ? -11.484 -3.308 16.524 1.00 93.94 72 ILE A C 1
ATOM 554 O O . ILE A 1 72 ? -11.189 -4.486 16.349 1.00 93.94 72 ILE A O 1
ATOM 558 N N . ALA A 1 73 ? -11.040 -2.596 17.563 1.00 93.06 73 ALA A N 1
ATOM 559 C CA . ALA A 1 73 ? -10.186 -3.156 18.607 1.00 93.06 73 ALA A CA 1
ATOM 560 C C . ALA A 1 73 ? -10.847 -4.368 19.284 1.00 93.06 73 ALA A C 1
ATOM 562 O O . ALA A 1 73 ? -10.232 -5.428 19.341 1.00 93.06 73 ALA A O 1
ATOM 563 N N . ASP A 1 74 ? -12.127 -4.264 19.653 1.00 92.62 74 ASP A N 1
ATOM 564 C CA . ASP A 1 74 ? -12.881 -5.379 20.243 1.00 92.62 74 ASP A CA 1
ATOM 565 C C . ASP A 1 74 ? -12.925 -6.613 19.316 1.00 92.62 74 ASP A C 1
ATOM 567 O O . ASP A 1 74 ? -12.821 -7.756 19.764 1.00 92.62 74 ASP A O 1
ATOM 571 N N . ILE A 1 75 ? -13.070 -6.404 18.001 1.00 93.00 75 ILE A N 1
ATOM 572 C CA . ILE A 1 75 ? -13.057 -7.493 17.011 1.00 93.00 75 ILE A CA 1
ATOM 573 C C . ILE A 1 75 ? -11.666 -8.128 16.922 1.00 93.00 75 ILE A C 1
ATOM 575 O O . ILE A 1 75 ? -11.559 -9.353 16.865 1.00 93.00 75 ILE A O 1
ATOM 579 N N . LEU A 1 76 ? -10.610 -7.315 16.886 1.00 92.44 76 LEU A N 1
ATOM 580 C CA . LEU A 1 76 ? -9.230 -7.796 16.813 1.00 92.44 76 LEU A CA 1
ATOM 581 C C . LEU A 1 76 ? -8.837 -8.582 18.070 1.00 92.44 76 LEU A C 1
ATOM 583 O O . LEU A 1 76 ? -8.199 -9.626 17.938 1.00 92.44 76 LEU A O 1
ATOM 587 N N . ASP A 1 77 ? -9.298 -8.151 19.247 1.00 93.25 77 ASP A N 1
ATOM 588 C CA . ASP A 1 77 ? -9.100 -8.854 20.518 1.00 93.25 77 ASP A CA 1
ATOM 589 C C . ASP A 1 77 ? -9.757 -10.242 20.504 1.00 93.25 77 ASP A C 1
ATOM 591 O O . ASP A 1 77 ? -9.137 -11.230 20.895 1.00 93.25 77 ASP A O 1
ATOM 595 N N . VAL A 1 78 ? -10.990 -10.356 19.991 1.00 93.69 78 VAL A N 1
ATOM 596 C CA . VAL A 1 78 ? -11.684 -11.652 19.842 1.00 93.69 78 VAL A CA 1
ATOM 597 C C . VAL A 1 78 ? -10.969 -12.578 18.857 1.00 93.69 78 VAL A C 1
ATOM 599 O O . VAL A 1 78 ? -10.999 -13.798 19.021 1.00 93.69 78 VAL A O 1
ATOM 602 N N . LEU A 1 79 ? -10.349 -12.016 17.820 1.00 90.94 79 LEU A N 1
ATOM 603 C CA . LEU A 1 79 ? -9.568 -12.771 16.841 1.00 90.94 79 LEU A CA 1
ATOM 604 C C . LEU A 1 79 ? -8.139 -13.078 17.321 1.00 90.94 79 LEU A C 1
ATOM 606 O O . LEU A 1 79 ? -7.411 -13.752 16.592 1.00 90.94 79 LEU A O 1
ATOM 610 N N . GLU A 1 80 ? -7.748 -12.601 18.509 1.00 92.12 80 GLU A N 1
ATOM 611 C CA . GLU A 1 80 ? -6.395 -12.709 19.070 1.00 92.12 80 GLU A CA 1
ATOM 612 C C . GLU A 1 80 ? -5.315 -12.159 18.113 1.00 92.12 80 GLU A C 1
ATOM 614 O O . GLU A 1 80 ? -4.229 -12.723 17.965 1.00 92.12 80 GLU A O 1
ATOM 619 N N . VAL A 1 81 ? -5.620 -11.052 17.421 1.00 87.50 81 VAL A N 1
ATOM 620 C CA . VAL A 1 81 ? -4.708 -10.413 16.461 1.00 87.50 81 VAL A CA 1
ATOM 621 C C . VAL A 1 81 ? -4.067 -9.176 17.080 1.00 87.50 81 VAL A C 1
ATOM 623 O O . VAL A 1 81 ? -4.728 -8.177 17.343 1.00 87.50 81 VAL A O 1
ATOM 626 N N . GLU A 1 82 ? -2.744 -9.201 17.222 1.00 86.88 82 GLU A N 1
ATOM 627 C CA . GLU A 1 82 ? -1.964 -8.054 17.692 1.00 86.88 82 GLU A CA 1
ATOM 628 C C . GLU A 1 82 ? -1.731 -7.036 16.559 1.00 86.88 82 GLU A C 1
ATOM 630 O O . GLU A 1 82 ? -0.691 -7.033 15.893 1.00 86.88 82 GLU A O 1
ATOM 635 N N . CYS A 1 83 ? -2.704 -6.155 16.314 1.00 81.62 83 CYS A N 1
ATOM 636 C CA . CYS A 1 83 ? -2.537 -5.019 15.406 1.00 81.62 83 CYS A CA 1
ATOM 637 C C . CYS A 1 83 ? -3.365 -3.796 15.825 1.00 81.62 83 CYS A C 1
ATOM 639 O O . CYS A 1 83 ? -4.241 -3.877 16.680 1.00 81.62 83 CYS A O 1
ATOM 641 N N . THR A 1 84 ? -3.056 -2.638 15.236 1.00 79.69 84 THR A N 1
ATOM 642 C CA . THR A 1 84 ? -3.809 -1.394 15.446 1.00 79.69 84 THR A CA 1
ATOM 643 C C . THR A 1 84 ? -4.683 -1.083 14.225 1.00 79.69 84 THR A C 1
ATOM 645 O O . THR A 1 84 ? -4.184 -1.265 13.107 1.00 79.69 84 THR A O 1
ATOM 648 N N . PRO A 1 85 ? -5.927 -0.601 14.422 1.00 74.69 85 PRO A N 1
ATOM 649 C CA . PRO A 1 85 ? -6.801 -0.125 13.346 1.00 74.69 85 PRO A CA 1
ATOM 650 C C . PRO A 1 85 ? -6.191 1.003 12.500 1.00 74.69 85 PRO A C 1
ATOM 652 O O . PRO A 1 85 ? -5.405 1.810 13.052 1.00 74.69 85 PRO A O 1
#

Secondary structure (DSSP, 8-state):
--HHHHHHHHHTT---HHHHHHHHHHHHHHHHHHHHHHHHHHHHT------PPPPPTTS-HHHHHHHHHHHHHHHHHHTT-----

Sequence (85 aa):
MSAMDLIRCISERVSDPLVLSMLKALSDKIPKELLDCIEAERRSRSIVVAGVQEAPSSHSPSQRQKQLEENIADILDVLEVECTP